Protein AF-A0A9E0LU74-F1 (afdb_monomer_lite)

Foldseek 3Di:
DDPVVLLVCLLCVLVVVPPPPDPVVNVVCLVVPVVSVVSSVVSNVVVVVCPVPVDDDPDPPVVVVVVCVVVVVD

Secondary structure (DSSP, 8-state):
--HHHHHHHHHHHHHT--TTS-HHHHHHHHHH-HHHHHHHHHHHHHHHHHHHHS--PPPPHHHHHHHHHHTT--

pLDDT: mean 90.62, std 7.54, range [66.19, 98.19]

Radius of gyration: 16.8 Å; chains: 1; bounding box: 28×30×45 Å

Structure (mmCIF, N/CA/C/O backbone):
data_AF-A0A9E0LU74-F1
#
_entry.id   AF-A0A9E0LU74-F1
#
loop_
_atom_site.group_PDB
_atom_site.id
_atom_site.type_symbol
_atom_site.label_atom_id
_atom_site.label_alt_id
_atom_site.label_comp_id
_atom_site.label_asym_id
_atom_site.label_entity_id
_atom_site.label_seq_id
_atom_site.pdbx_PDB_ins_code
_atom_site.Cartn_x
_atom_site.Cartn_y
_atom_site.Cartn_z
_atom_site.occupancy
_atom_site.B_iso_or_equiv
_atom_site.auth_seq_id
_atom_site.auth_comp_id
_atom_site.auth_asym_id
_atom_site.auth_atom_id
_atom_site.pdbx_PDB_model_num
ATOM 1 N N . MET A 1 1 ? 3.542 -8.821 -14.688 1.00 82.69 1 MET A N 1
ATOM 2 C CA . MET A 1 1 ? 2.423 -7.848 -14.783 1.00 82.69 1 MET A CA 1
ATOM 3 C C . MET A 1 1 ? 2.851 -6.702 -15.704 1.00 82.69 1 MET A C 1
ATOM 5 O O . MET A 1 1 ? 4.046 -6.465 -15.787 1.00 82.69 1 MET A O 1
ATOM 9 N N . GLY A 1 2 ? 1.943 -6.026 -16.419 1.00 93.81 2 GLY A N 1
ATOM 10 C CA . GLY A 1 2 ? 2.292 -4.887 -17.292 1.00 93.81 2 GLY A CA 1
ATOM 11 C C . GLY A 1 2 ? 2.010 -3.517 -16.659 1.00 93.81 2 GLY A C 1
ATOM 12 O O . GLY A 1 2 ? 1.134 -3.418 -15.795 1.00 93.81 2 GLY A O 1
ATOM 13 N N . CYS A 1 3 ? 2.678 -2.456 -17.139 1.00 97.00 3 CYS A N 1
ATOM 14 C CA . CYS A 1 3 ? 2.609 -1.100 -16.564 1.00 97.00 3 CYS A CA 1
ATOM 15 C C . CYS A 1 3 ? 1.175 -0.576 -16.420 1.00 97.00 3 CYS A C 1
ATOM 17 O O . CYS A 1 3 ? 0.805 -0.081 -15.363 1.00 97.00 3 CYS A O 1
ATOM 19 N N . LYS A 1 4 ? 0.327 -0.757 -17.443 1.00 96.19 4 LYS A N 1
ATOM 20 C CA . LYS A 1 4 ? -1.081 -0.315 -17.419 1.00 96.19 4 LYS A CA 1
ATOM 21 C C . LYS A 1 4 ? -1.873 -0.923 -16.257 1.00 96.19 4 LYS A C 1
ATOM 23 O O . LYS A 1 4 ? -2.736 -0.263 -15.687 1.00 96.19 4 LYS A O 1
ATOM 28 N N . ARG A 1 5 ? -1.602 -2.188 -15.915 1.00 94.50 5 ARG A N 1
ATOM 29 C CA . ARG A 1 5 ? -2.266 -2.870 -14.795 1.00 94.50 5 ARG A CA 1
ATOM 30 C C . ARG A 1 5 ? -1.699 -2.397 -13.460 1.00 94.50 5 ARG A C 1
ATOM 32 O O . ARG A 1 5 ? -2.482 -2.151 -12.553 1.00 94.50 5 ARG A O 1
ATOM 39 N N . VAL A 1 6 ? -0.381 -2.207 -13.368 1.00 95.44 6 VAL A N 1
ATOM 40 C CA . VAL A 1 6 ? 0.272 -1.680 -12.159 1.00 95.44 6 VAL A CA 1
ATOM 41 C C . VAL A 1 6 ? -0.193 -0.262 -11.855 1.00 95.44 6 VAL A C 1
ATOM 43 O O . VAL A 1 6 ? -0.679 -0.020 -10.762 1.00 95.44 6 VAL A O 1
ATOM 46 N N . GLN A 1 7 ? -0.168 0.652 -12.824 1.00 94.56 7 GLN A N 1
ATOM 47 C CA . GLN A 1 7 ? -0.625 2.037 -12.644 1.00 94.56 7 GLN A CA 1
ATOM 48 C C . GLN A 1 7 ? -2.078 2.132 -12.159 1.00 94.56 7 GLN A C 1
ATOM 50 O O . GLN A 1 7 ? -2.408 2.999 -11.359 1.00 94.56 7 GLN A O 1
AT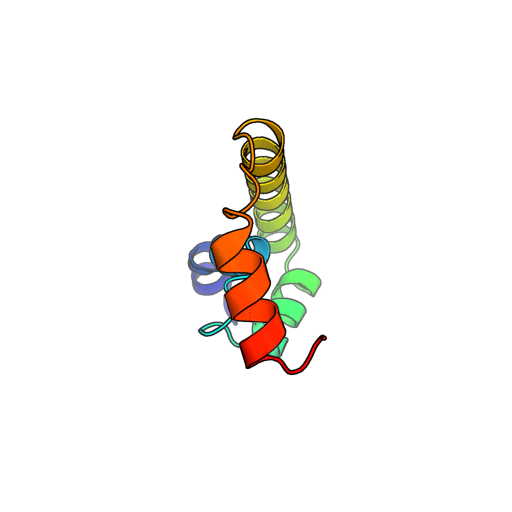OM 55 N N . ARG A 1 8 ? -2.951 1.216 -12.595 1.00 92.81 8 ARG A N 1
ATOM 56 C CA . ARG A 1 8 ? -4.347 1.162 -12.134 1.00 92.81 8 ARG A CA 1
ATOM 57 C C . ARG A 1 8 ? -4.518 0.590 -10.731 1.00 92.81 8 ARG A C 1
ATOM 59 O O . ARG A 1 8 ? -5.565 0.801 -10.144 1.00 92.81 8 ARG A O 1
ATOM 66 N N . ALA A 1 9 ? -3.550 -0.166 -10.227 1.00 92.62 9 ALA A N 1
ATOM 67 C CA . ALA A 1 9 ? -3.685 -0.957 -9.005 1.00 92.62 9 ALA A CA 1
ATOM 68 C C . ALA A 1 9 ? -2.698 -0.560 -7.897 1.00 92.62 9 ALA A C 1
ATOM 70 O O . ALA A 1 9 ? -2.825 -1.005 -6.760 1.00 92.62 9 ALA A O 1
ATOM 71 N N . VAL A 1 10 ? -1.703 0.268 -8.206 1.00 93.56 10 VAL A N 1
ATOM 72 C CA . VAL A 1 10 ? -0.608 0.608 -7.291 1.00 93.56 10 VAL A CA 1
ATOM 73 C C . VAL A 1 10 ? -1.091 1.369 -6.052 1.00 93.56 10 VAL A C 1
ATOM 75 O O . VAL A 1 10 ? -0.473 1.268 -4.999 1.00 93.56 10 VAL A O 1
ATOM 78 N N . PHE A 1 11 ? -2.228 2.066 -6.122 1.00 91.62 11 PHE A N 1
ATOM 79 C CA . PHE A 1 11 ? -2.793 2.742 -4.953 1.00 91.62 11 PHE A CA 1
ATOM 80 C C . PHE A 1 11 ? -3.285 1.753 -3.889 1.00 91.62 11 PHE A C 1
ATOM 82 O O . PHE A 1 11 ? -2.960 1.922 -2.718 1.00 91.62 11 PHE A O 1
ATOM 89 N N . LEU A 1 12 ? -3.965 0.677 -4.301 1.00 90.75 12 LEU A N 1
ATOM 90 C CA . LEU A 1 12 ? -4.379 -0.426 -3.425 1.00 90.75 12 LEU A CA 1
ATOM 91 C C . LEU A 1 12 ? -3.152 -1.116 -2.813 1.00 90.75 12 LEU A C 1
ATOM 93 O O . LEU A 1 12 ? -3.094 -1.404 -1.618 1.00 90.75 12 LEU A O 1
ATOM 97 N N . TRP A 1 13 ? -2.110 -1.299 -3.630 1.00 92.00 13 TRP A N 1
ATOM 98 C CA . TRP A 1 13 ? -0.843 -1.868 -3.180 1.00 92.00 13 TRP A CA 1
ATOM 99 C C . TRP A 1 13 ? -0.182 -1.054 -2.056 1.00 92.00 13 TRP A C 1
ATOM 101 O O . TRP A 1 13 ? 0.263 -1.628 -1.050 1.00 92.00 13 TRP A O 1
ATOM 111 N N . VAL A 1 14 ? -0.127 0.272 -2.227 1.00 91.81 14 VAL A N 1
ATOM 112 C CA . VAL A 1 14 ? 0.442 1.228 -1.265 1.00 91.81 14 VAL A CA 1
ATOM 113 C C . VAL A 1 14 ? -0.427 1.343 -0.009 1.00 91.81 14 VAL A C 1
ATOM 115 O O . VAL A 1 14 ? 0.107 1.349 1.102 1.00 91.81 14 VAL A O 1
ATOM 118 N N . ASP A 1 15 ? -1.755 1.367 -0.149 1.00 87.44 15 ASP A N 1
ATOM 119 C CA . ASP A 1 15 ? -2.667 1.469 0.999 1.00 87.44 15 ASP A CA 1
ATOM 120 C C . ASP A 1 15 ? -2.744 0.175 1.831 1.00 87.44 15 ASP A C 1
ATOM 122 O O . ASP A 1 15 ? -3.266 0.177 2.943 1.00 87.44 15 ASP A O 1
ATOM 126 N N . ARG A 1 16 ? -2.097 -0.901 1.359 1.00 82.44 16 ARG A N 1
ATOM 127 C CA . ARG A 1 16 ? -2.101 -2.256 1.941 1.00 82.44 16 ARG A CA 1
ATOM 128 C C . ARG A 1 16 ? -3.446 -2.977 1.824 1.00 82.44 16 ARG A C 1
ATOM 130 O O . ARG A 1 16 ? -3.599 -4.046 2.408 1.00 82.44 16 ARG A O 1
ATOM 137 N N . ASP A 1 17 ? -4.345 -2.465 0.993 1.00 79.50 17 ASP A N 1
ATOM 138 C CA . ASP A 1 17 ? -5.553 -3.157 0.555 1.00 79.50 17 ASP A CA 1
ATOM 139 C C . ASP A 1 17 ? -5.198 -4.134 -0.582 1.00 79.50 17 ASP A C 1
ATOM 141 O O . ASP A 1 17 ? -5.308 -3.845 -1.775 1.00 79.50 17 ASP A O 1
ATOM 145 N N . ARG A 1 18 ? -4.595 -5.267 -0.205 1.00 73.88 18 ARG A N 1
ATOM 146 C CA . ARG A 1 18 ? -3.919 -6.190 -1.139 1.00 73.88 18 ARG A CA 1
ATOM 147 C C . ARG A 1 18 ? -4.697 -7.467 -1.425 1.00 73.88 18 ARG A C 1
ATOM 149 O O . ARG A 1 18 ? -4.182 -8.301 -2.166 1.00 73.88 18 ARG A O 1
ATOM 156 N N . GLU A 1 19 ? -5.908 -7.621 -0.891 1.00 73.50 19 GLU A N 1
ATOM 157 C CA . GLU A 1 19 ? -6.689 -8.866 -0.998 1.00 73.50 19 GLU A CA 1
ATOM 158 C C . GLU A 1 19 ? -6.914 -9.314 -2.450 1.00 73.50 19 GLU A C 1
ATOM 160 O O . GLU A 1 19 ? -7.046 -10.503 -2.725 1.00 73.50 19 GLU A O 1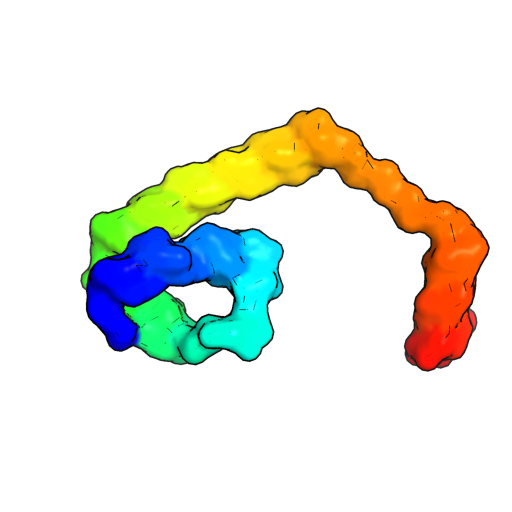
ATOM 165 N N . GLN A 1 20 ? -6.883 -8.376 -3.400 1.00 72.00 20 GLN A N 1
ATOM 166 C CA . GLN A 1 20 ? -7.172 -8.632 -4.813 1.00 72.00 20 GLN A CA 1
ATOM 167 C C . GLN A 1 20 ? -5.944 -8.518 -5.736 1.00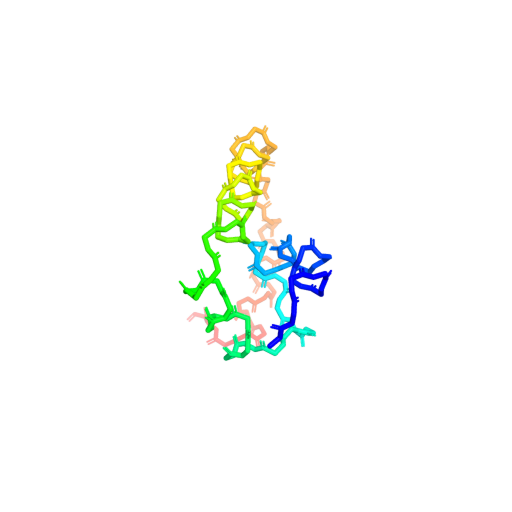 72.00 20 GLN A C 1
ATOM 169 O O . GLN A 1 20 ? -6.076 -8.604 -6.962 1.00 72.00 20 GLN A O 1
ATOM 174 N N . LEU A 1 21 ? -4.739 -8.307 -5.191 1.00 83.44 21 LEU A N 1
ATOM 175 C CA . LEU A 1 21 ? -3.533 -8.071 -5.990 1.00 83.44 21 LEU A CA 1
ATOM 176 C C . LEU A 1 21 ? -2.553 -9.245 -5.927 1.00 83.44 21 LEU A C 1
ATOM 178 O O . LEU A 1 21 ? -2.151 -9.653 -4.838 1.00 83.44 21 LEU A O 1
ATOM 182 N N . PRO A 1 22 ? -2.083 -9.761 -7.081 1.00 86.75 22 PRO A N 1
ATOM 183 C CA . PRO A 1 22 ? -1.083 -10.814 -7.075 1.00 86.75 22 PRO A CA 1
ATOM 184 C C . PRO A 1 22 ? 0.257 -10.220 -6.622 1.00 86.75 22 PRO A C 1
ATOM 186 O O . PRO A 1 22 ? 0.853 -9.397 -7.323 1.00 86.75 22 PRO A O 1
ATOM 189 N N . ARG A 1 23 ? 0.699 -10.638 -5.432 1.00 89.06 23 ARG A N 1
ATOM 190 C CA . ARG A 1 23 ? 1.824 -10.058 -4.690 1.00 89.06 23 ARG A CA 1
ATOM 191 C C . ARG A 1 23 ? 3.142 -10.105 -5.459 1.00 89.06 23 ARG A C 1
ATOM 193 O O . ARG A 1 23 ? 3.693 -9.062 -5.794 1.00 89.06 23 ARG A O 1
ATOM 200 N N . GLU A 1 24 ? 3.589 -11.306 -5.804 1.00 93.25 24 GLU A N 1
ATOM 201 C CA . GLU A 1 24 ? 4.866 -11.530 -6.486 1.00 93.25 24 GLU A CA 1
ATOM 202 C C . GLU A 1 24 ? 4.934 -10.818 -7.859 1.00 93.25 24 GLU A C 1
ATOM 204 O O . GLU A 1 24 ? 5.910 -10.114 -8.120 1.00 93.25 24 GLU A O 1
ATOM 209 N N . PRO A 1 25 ? 3.902 -10.873 -8.731 1.00 93.94 25 PRO A N 1
ATOM 210 C CA . PRO A 1 25 ? 3.913 -10.118 -9.986 1.00 93.94 25 PRO A CA 1
ATOM 211 C C . PRO A 1 25 ? 3.924 -8.592 -9.841 1.00 93.94 25 PRO A C 1
ATOM 213 O O . PRO A 1 25 ? 4.307 -7.916 -10.799 1.00 93.94 25 PRO A O 1
ATOM 216 N N . MET A 1 26 ? 3.435 -8.055 -8.718 1.00 94.25 26 MET A N 1
ATOM 217 C CA . MET A 1 26 ? 3.468 -6.622 -8.418 1.00 94.25 26 MET A CA 1
ATOM 218 C C . MET A 1 26 ? 4.850 -6.209 -7.907 1.00 94.25 26 MET A C 1
ATOM 220 O O . MET A 1 26 ? 5.420 -5.263 -8.443 1.00 94.25 26 MET A O 1
ATOM 224 N N . GLU A 1 27 ? 5.392 -6.939 -6.926 1.00 94.56 27 GLU A N 1
ATOM 225 C CA . GLU A 1 27 ? 6.731 -6.710 -6.360 1.00 94.56 27 GLU A CA 1
ATOM 226 C C . GLU A 1 27 ? 7.787 -6.737 -7.466 1.00 94.56 27 GLU A C 1
ATOM 228 O O . GLU A 1 27 ? 8.445 -5.724 -7.700 1.00 94.56 27 GLU A O 1
ATOM 233 N N . ARG A 1 28 ? 7.817 -7.816 -8.261 1.00 96.62 28 ARG A N 1
ATOM 234 C CA . ARG A 1 28 ? 8.744 -7.953 -9.393 1.00 96.62 28 ARG A CA 1
ATOM 235 C C . ARG A 1 28 ? 8.639 -6.791 -10.382 1.00 96.62 28 ARG A C 1
ATOM 237 O O . ARG A 1 28 ? 9.639 -6.253 -10.830 1.00 96.62 28 ARG A O 1
ATOM 244 N N . HIS A 1 29 ? 7.424 -6.349 -10.714 1.00 97.25 29 HIS A N 1
ATOM 245 C CA . HIS A 1 29 ? 7.268 -5.235 -11.650 1.00 97.25 29 HIS A CA 1
ATOM 246 C C . HIS A 1 29 ? 7.768 -3.902 -11.077 1.00 97.25 29 HIS A C 1
ATOM 248 O O . HIS A 1 29 ? 8.314 -3.091 -11.820 1.00 97.25 29 HIS A O 1
ATOM 254 N N . LEU A 1 30 ? 7.544 -3.635 -9.789 1.00 96.06 30 LEU A N 1
ATOM 255 C CA . LEU A 1 30 ? 8.017 -2.405 -9.146 1.00 96.06 30 LEU A CA 1
ATOM 256 C C . LEU A 1 30 ? 9.544 -2.400 -8.970 1.00 96.06 30 LEU A C 1
ATOM 258 O O . LEU A 1 30 ? 10.152 -1.329 -8.978 1.00 96.06 30 LEU A O 1
ATOM 262 N N . GLU A 1 31 ? 10.165 -3.572 -8.861 1.00 97.06 31 GLU A N 1
ATOM 263 C CA . GLU A 1 31 ? 11.622 -3.726 -8.917 1.00 97.06 31 GLU A CA 1
ATOM 264 C C . GLU A 1 31 ? 12.152 -3.424 -10.329 1.00 97.06 31 GLU A C 1
ATOM 266 O O . GLU A 1 31 ? 13.026 -2.566 -10.487 1.00 97.06 31 GLU A O 1
ATOM 271 N N . ASP A 1 32 ? 11.546 -4.037 -11.350 1.00 97.62 32 ASP A N 1
ATOM 272 C CA . ASP A 1 32 ? 12.012 -3.983 -12.742 1.00 97.62 32 ASP A CA 1
ATOM 273 C C . ASP A 1 32 ? 11.677 -2.669 -13.475 1.00 97.62 32 ASP A C 1
ATOM 275 O O . ASP A 1 32 ? 12.344 -2.306 -14.445 1.00 97.62 32 ASP A O 1
ATOM 279 N N . CYS A 1 33 ? 10.627 -1.946 -13.064 1.00 98.19 33 CYS A N 1
ATOM 280 C CA . CYS A 1 33 ? 10.121 -0.770 -13.779 1.00 98.19 33 CYS A CA 1
ATOM 281 C C . CYS A 1 33 ? 10.278 0.533 -12.967 1.00 98.19 33 CYS A C 1
ATOM 283 O O . CYS A 1 33 ? 9.425 0.840 -12.123 1.00 98.19 33 CYS A O 1
ATOM 285 N N . PRO A 1 34 ? 11.286 1.378 -13.276 1.00 97.12 34 PRO A N 1
ATOM 286 C CA . PRO A 1 34 ? 11.518 2.642 -12.572 1.00 97.12 34 PRO A CA 1
ATOM 287 C C . PRO A 1 34 ? 10.321 3.598 -12.600 1.00 97.12 34 PRO A C 1
ATOM 289 O O . PRO A 1 34 ? 9.990 4.190 -11.579 1.00 97.12 34 PRO A O 1
ATOM 292 N N . ASN A 1 35 ? 9.623 3.699 -13.736 1.00 97.56 35 ASN A N 1
ATOM 293 C CA . ASN A 1 35 ? 8.465 4.588 -13.884 1.00 97.56 35 ASN A CA 1
ATOM 294 C C . ASN A 1 35 ? 7.304 4.187 -12.962 1.00 97.56 35 ASN A C 1
ATOM 296 O O . ASN A 1 35 ? 6.667 5.036 -12.339 1.00 97.56 35 ASN A O 1
ATOM 300 N N . CYS A 1 36 ? 7.016 2.886 -12.861 1.00 97.69 36 CYS A N 1
ATOM 301 C CA . CYS A 1 36 ? 5.969 2.390 -11.971 1.00 97.69 36 CYS A CA 1
ATOM 302 C C . CYS A 1 36 ? 6.384 2.495 -10.500 1.00 97.69 36 CYS A C 1
ATOM 304 O O . CYS A 1 36 ? 5.541 2.819 -9.663 1.00 97.69 36 CYS A O 1
ATOM 306 N N . ARG A 1 37 ? 7.672 2.293 -10.191 1.00 97.56 37 ARG A N 1
ATOM 307 C CA . ARG A 1 37 ? 8.222 2.516 -8.849 1.00 97.56 37 ARG A CA 1
ATOM 308 C C . ARG A 1 37 ? 8.077 3.968 -8.411 1.00 97.56 37 ARG A C 1
ATOM 310 O O . ARG A 1 37 ? 7.571 4.231 -7.327 1.00 97.56 37 ARG A O 1
ATOM 317 N N . GLU A 1 38 ? 8.454 4.910 -9.267 1.00 97.75 38 GLU A N 1
ATOM 318 C CA . GLU A 1 38 ? 8.324 6.338 -8.979 1.00 97.75 38 GLU A CA 1
ATOM 319 C C . GLU A 1 38 ? 6.853 6.736 -8.783 1.00 97.75 38 GLU A C 1
ATOM 321 O O . GLU A 1 38 ? 6.512 7.470 -7.856 1.00 97.75 38 GLU A O 1
ATOM 32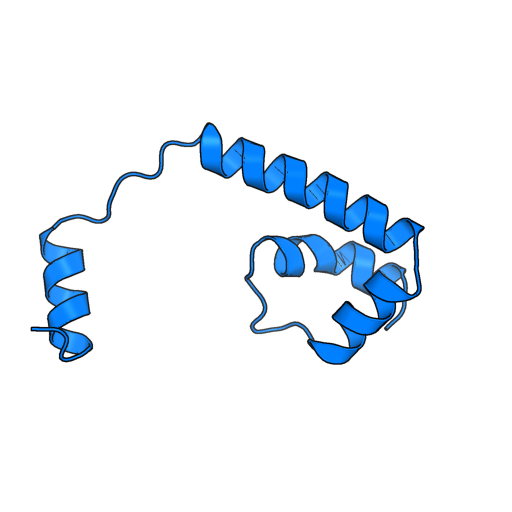6 N N . HIS A 1 39 ? 5.952 6.193 -9.607 1.00 96.62 39 HIS A N 1
ATOM 327 C CA . HIS A 1 39 ? 4.519 6.407 -9.435 1.00 96.62 39 HIS A CA 1
ATOM 328 C C . HIS A 1 39 ? 4.005 5.868 -8.088 1.00 96.62 39 HIS A C 1
ATOM 330 O O . HIS A 1 39 ? 3.234 6.554 -7.415 1.00 96.62 39 HIS A O 1
ATOM 336 N N . ALA A 1 40 ? 4.474 4.690 -7.659 1.00 95.94 40 ALA A N 1
ATOM 337 C CA . ALA A 1 40 ? 4.163 4.135 -6.342 1.00 95.94 40 ALA A CA 1
ATOM 338 C C . ALA A 1 40 ? 4.637 5.053 -5.205 1.00 95.94 40 ALA A C 1
ATOM 340 O O . ALA A 1 40 ? 3.863 5.335 -4.292 1.00 95.94 40 ALA A O 1
ATOM 341 N N . MET A 1 41 ? 5.864 5.579 -5.297 1.00 96.25 41 MET A N 1
ATOM 342 C CA . MET A 1 41 ? 6.426 6.507 -4.305 1.00 96.25 41 MET A CA 1
ATOM 343 C C . MET A 1 41 ? 5.609 7.801 -4.196 1.00 96.25 41 MET A C 1
ATOM 345 O O . MET A 1 41 ? 5.356 8.284 -3.093 1.00 96.25 41 MET A O 1
ATOM 349 N N . ARG A 1 42 ? 5.138 8.355 -5.322 1.00 96.06 42 ARG A N 1
ATOM 350 C CA . ARG A 1 42 ? 4.255 9.536 -5.305 1.00 96.06 42 ARG A CA 1
ATOM 351 C C . ARG A 1 42 ? 2.934 9.246 -4.590 1.00 96.06 42 ARG A C 1
ATOM 353 O O . ARG A 1 42 ? 2.455 10.075 -3.821 1.00 96.06 42 ARG A O 1
ATOM 36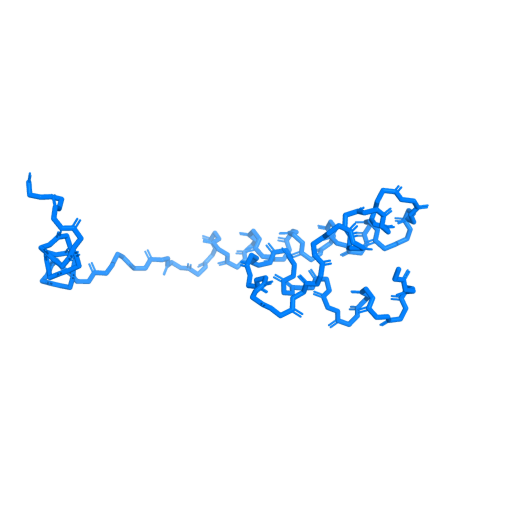0 N N . ILE A 1 43 ? 2.349 8.071 -4.811 1.00 95.12 43 ILE A N 1
ATOM 361 C CA . ILE A 1 43 ? 1.117 7.675 -4.115 1.00 95.12 43 ILE A CA 1
ATOM 362 C C . ILE A 1 43 ? 1.379 7.455 -2.623 1.00 95.12 43 ILE A C 1
ATOM 364 O O . ILE A 1 43 ? 0.567 7.866 -1.796 1.00 95.12 43 ILE A O 1
ATOM 368 N N . GLU A 1 44 ? 2.522 6.875 -2.259 1.00 94.81 44 GLU A N 1
ATOM 369 C CA . GLU A 1 44 ? 2.925 6.710 -0.861 1.00 94.81 44 GLU A CA 1
ATOM 370 C C . GLU A 1 44 ? 3.002 8.051 -0.128 1.00 94.81 44 GLU A C 1
ATOM 372 O O . GLU A 1 44 ? 2.457 8.178 0.968 1.00 94.81 44 GLU A O 1
ATOM 377 N N . GLN A 1 45 ? 3.562 9.085 -0.759 1.00 94.62 45 GLN A N 1
ATOM 378 C CA . GLN A 1 45 ? 3.580 10.441 -0.200 1.00 94.62 45 GLN A CA 1
ATOM 379 C C . GLN A 1 45 ? 2.166 10.979 0.067 1.00 94.62 45 GLN A C 1
ATOM 381 O O . GLN A 1 45 ? 1.916 11.558 1.127 1.00 94.62 45 GLN A O 1
ATOM 386 N N . VAL A 1 46 ? 1.222 10.758 -0.856 1.00 92.44 46 VAL A N 1
ATOM 387 C CA . VAL A 1 46 ? -0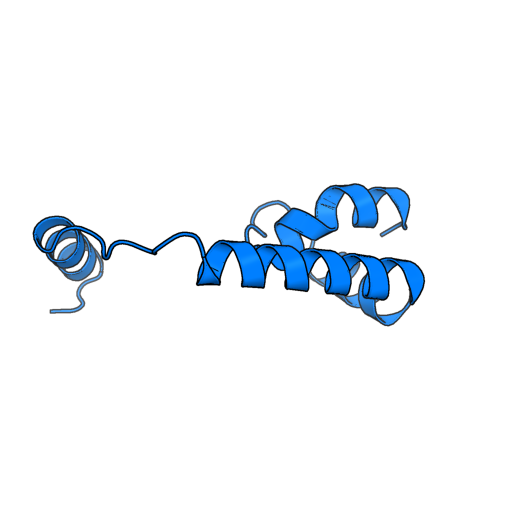.186 11.155 -0.671 1.00 92.44 46 VAL A CA 1
ATOM 388 C C . VAL A 1 46 ? -0.821 10.386 0.488 1.00 92.44 46 VAL A C 1
ATOM 390 O O . VAL A 1 46 ? -1.442 10.994 1.358 1.00 92.44 46 VAL A O 1
ATOM 393 N N . VAL A 1 47 ? -0.630 9.068 0.553 1.00 89.25 47 VAL A N 1
ATOM 394 C CA . VAL A 1 47 ? -1.173 8.225 1.631 1.00 89.25 47 VAL A CA 1
ATOM 395 C C . VAL A 1 47 ? -0.609 8.636 2.993 1.00 89.25 47 VAL A C 1
ATOM 397 O O . VAL A 1 47 ? -1.364 8.744 3.962 1.00 89.25 47 VAL A O 1
ATOM 400 N N . VAL A 1 48 ? 0.691 8.927 3.084 1.00 89.50 48 VAL A N 1
ATOM 401 C CA . VAL A 1 48 ? 1.322 9.459 4.303 1.00 89.50 48 VAL A CA 1
ATOM 402 C C . VAL A 1 48 ? 0.716 10.812 4.681 1.00 89.50 48 VAL A C 1
ATOM 404 O O . VAL A 1 48 ? 0.375 11.031 5.845 1.00 89.50 48 VAL A O 1
ATOM 407 N N . MET A 1 49 ? 0.509 11.708 3.717 1.00 90.81 49 MET A N 1
ATOM 408 C CA . MET A 1 49 ? -0.105 13.015 3.967 1.00 90.81 49 MET A CA 1
ATOM 409 C C . MET A 1 49 ? -1.541 12.888 4.492 1.00 90.81 49 MET A C 1
ATOM 411 O O . MET A 1 49 ? -1.906 13.552 5.461 1.00 90.81 49 MET A O 1
ATOM 415 N N . VAL A 1 50 ? -2.348 12.005 3.900 1.00 89.38 50 VAL A N 1
ATOM 416 C CA . VAL A 1 50 ? -3.719 11.743 4.362 1.00 89.38 50 VAL A CA 1
ATOM 417 C C . VAL A 1 50 ? -3.692 11.162 5.772 1.00 89.38 50 VAL A C 1
ATOM 419 O O . VAL A 1 50 ? -4.379 11.664 6.654 1.00 89.38 50 VAL A O 1
ATOM 422 N N . ARG A 1 51 ? -2.851 10.155 6.028 1.00 84.88 51 ARG A N 1
ATOM 423 C CA . ARG A 1 51 ? -2.751 9.512 7.350 1.00 84.88 51 ARG A CA 1
ATOM 424 C C . ARG A 1 51 ? -2.246 10.452 8.448 1.00 84.88 51 ARG A C 1
ATOM 426 O O . ARG A 1 51 ? -2.588 10.237 9.605 1.00 84.88 51 ARG A O 1
ATOM 433 N N . THR A 1 52 ? -1.440 11.456 8.101 1.00 85.62 52 THR A N 1
ATOM 434 C CA . THR A 1 52 ? -0.922 12.452 9.056 1.00 85.62 52 THR A CA 1
ATOM 435 C C . THR A 1 52 ? -1.910 13.590 9.312 1.00 85.62 52 THR A C 1
ATOM 437 O O . THR A 1 52 ? -2.026 14.033 10.451 1.00 85.62 52 THR A O 1
ATOM 440 N N . ARG A 1 53 ? -2.638 14.063 8.290 1.00 86.62 53 ARG A N 1
ATOM 441 C CA . ARG A 1 53 ? -3.563 15.208 8.413 1.00 86.62 53 ARG A CA 1
ATOM 442 C C . ARG A 1 53 ? -4.992 14.824 8.779 1.00 86.62 53 ARG A C 1
ATOM 444 O O . ARG A 1 53 ? -5.670 15.582 9.468 1.00 86.62 53 ARG A O 1
ATOM 451 N N . CYS A 1 54 ? -5.469 13.668 8.334 1.00 84.62 54 CYS A N 1
ATOM 452 C CA . CYS A 1 54 ? -6.773 13.152 8.725 1.00 84.62 54 CYS A CA 1
ATOM 453 C C . CYS A 1 54 ? -6.603 12.413 10.053 1.00 84.62 54 CYS A C 1
ATOM 455 O O . CYS A 1 54 ? -6.108 11.286 10.084 1.00 84.62 54 CYS A O 1
ATOM 457 N N . ALA A 1 55 ? -6.979 13.072 11.154 1.00 66.19 55 ALA A N 1
ATOM 458 C CA . ALA A 1 55 ? -6.863 12.521 12.498 1.00 66.19 55 ALA A CA 1
ATOM 459 C C . ALA A 1 55 ? -7.499 11.125 12.568 1.00 66.19 55 ALA A C 1
ATOM 461 O O . ALA A 1 55 ? -8.719 10.973 12.453 1.00 66.19 55 ALA A O 1
ATOM 462 N N . ARG A 1 56 ? -6.672 10.096 12.786 1.00 71.06 56 ARG A N 1
ATOM 463 C CA . ARG A 1 56 ? -7.166 8.770 13.152 1.00 71.06 56 ARG A CA 1
ATOM 464 C C . ARG A 1 56 ? -7.755 8.881 14.548 1.00 71.06 56 ARG A C 1
ATOM 466 O O . ARG A 1 56 ? -7.020 8.978 15.527 1.00 71.06 56 ARG A O 1
ATOM 473 N N . ARG A 1 57 ? -9.081 8.890 14.644 1.00 79.88 57 ARG A N 1
ATOM 474 C CA . ARG A 1 57 ? -9.731 8.697 15.936 1.00 79.88 57 ARG A CA 1
ATOM 475 C C . ARG A 1 57 ? -9.515 7.242 16.350 1.00 79.88 57 ARG A C 1
ATOM 477 O O . ARG A 1 57 ? -9.732 6.357 15.517 1.00 79.88 57 ARG A O 1
ATOM 484 N N . PRO A 1 58 ? -9.061 6.979 17.586 1.00 80.38 58 PRO A N 1
ATOM 485 C CA . PRO A 1 58 ? -9.035 5.617 18.086 1.00 80.38 58 PRO A CA 1
ATOM 486 C C . PRO A 1 58 ? -10.446 5.031 17.994 1.00 80.38 58 PRO A C 1
ATOM 488 O O . PRO A 1 58 ? -11.440 5.748 18.146 1.00 80.38 58 PRO A O 1
ATOM 491 N N . ALA A 1 59 ? -10.529 3.729 17.724 1.00 85.94 59 ALA A N 1
ATOM 492 C CA . ALA A 1 59 ? -11.798 3.023 17.814 1.00 85.94 59 ALA A CA 1
ATOM 493 C C . ALA A 1 59 ? -12.376 3.203 19.232 1.00 85.94 59 ALA A C 1
ATOM 495 O O . ALA A 1 59 ? -11.589 3.242 20.183 1.00 85.94 59 ALA A O 1
ATOM 496 N N . PRO A 1 60 ? -13.707 3.292 19.401 1.00 93.56 60 PRO A N 1
ATOM 497 C CA . PRO A 1 60 ? -14.326 3.323 20.725 1.00 93.56 60 PRO A CA 1
ATOM 498 C C . PRO A 1 60 ? -13.823 2.173 21.604 1.00 93.56 60 PRO A C 1
ATOM 500 O O . PRO A 1 60 ? -13.611 1.062 21.105 1.00 93.56 60 PRO A O 1
ATOM 503 N N . THR A 1 61 ? -13.617 2.429 22.896 1.00 94.12 61 THR A N 1
ATOM 504 C CA . THR A 1 61 ? -13.045 1.458 23.844 1.00 94.12 61 THR A CA 1
ATOM 505 C C . THR A 1 61 ? -13.826 0.147 23.851 1.00 94.12 61 THR A C 1
ATOM 507 O O . THR A 1 61 ? -13.233 -0.930 23.837 1.00 94.12 61 THR A O 1
ATOM 510 N N . GLU A 1 62 ? -15.152 0.227 23.770 1.00 94.88 62 GLU A N 1
ATOM 511 C CA . GLU A 1 62 ? -16.054 -0.924 23.746 1.00 94.88 62 GLU A CA 1
ATOM 512 C C . GLU A 1 62 ? -15.820 -1.788 22.501 1.00 94.88 62 GLU A C 1
ATOM 514 O O . GLU A 1 62 ? -15.848 -3.017 22.564 1.00 94.88 62 GLU A O 1
ATOM 519 N N . LEU A 1 63 ? -15.548 -1.158 21.353 1.00 94.50 63 LEU A N 1
ATOM 520 C CA . LEU A 1 63 ? -15.229 -1.877 20.122 1.00 94.50 63 LEU A CA 1
ATOM 521 C C . LEU A 1 63 ? -13.866 -2.568 20.230 1.00 94.50 63 LEU A C 1
ATOM 523 O O . LEU A 1 63 ? -13.738 -3.722 19.825 1.00 94.50 63 LEU A O 1
ATOM 527 N N . GLN A 1 64 ? -12.867 -1.902 20.815 1.00 93.56 64 GLN A N 1
ATOM 528 C CA . GLN A 1 64 ? -11.551 -2.506 21.042 1.00 93.56 64 GLN A CA 1
ATOM 529 C C . GLN A 1 64 ? -11.642 -3.723 21.969 1.00 93.56 64 GLN A C 1
ATOM 531 O O . GLN A 1 64 ? -11.071 -4.767 21.662 1.00 93.56 64 GLN A O 1
ATOM 536 N N . GLN A 1 65 ? -12.392 -3.613 23.068 1.00 95.25 65 GLN A N 1
ATOM 537 C CA . GLN A 1 65 ? -12.616 -4.711 24.012 1.00 95.25 65 GLN A CA 1
ATOM 538 C C . GLN A 1 65 ? -13.304 -5.902 23.339 1.00 95.25 65 GLN A C 1
ATOM 540 O O . GLN A 1 65 ? -12.828 -7.029 23.456 1.00 95.25 65 GLN A O 1
ATOM 545 N N . ARG A 1 66 ? -14.365 -5.654 22.559 1.00 96.12 66 ARG A N 1
ATOM 546 C CA . ARG A 1 66 ? -15.059 -6.706 21.798 1.00 96.12 66 ARG A CA 1
ATOM 547 C C . ARG A 1 66 ? -14.133 -7.422 20.817 1.00 96.12 66 ARG A C 1
ATOM 549 O O . ARG A 1 66 ? -14.191 -8.642 20.714 1.00 96.12 66 ARG A O 1
ATOM 556 N N . ILE A 1 67 ? -13.279 -6.680 20.111 1.00 94.88 67 ILE A N 1
ATOM 557 C CA . ILE A 1 67 ? -12.308 -7.263 19.176 1.00 94.88 67 ILE A CA 1
ATOM 558 C C . ILE A 1 67 ? -11.277 -8.116 19.926 1.00 94.88 67 ILE A C 1
ATOM 560 O O . ILE A 1 67 ? -10.983 -9.225 19.491 1.00 94.88 67 ILE A O 1
ATOM 564 N N . ARG A 1 68 ? -10.746 -7.639 21.059 1.00 95.31 68 ARG A N 1
ATOM 565 C CA . ARG A 1 68 ? -9.769 -8.398 21.860 1.00 95.31 68 ARG A CA 1
ATOM 566 C C . ARG A 1 68 ? -10.356 -9.696 22.408 1.00 95.31 68 ARG A C 1
ATOM 568 O O . ARG A 1 68 ? -9.699 -10.725 22.289 1.00 95.31 68 ARG A O 1
ATOM 575 N N . ALA A 1 69 ? -11.591 -9.661 22.907 1.00 95.50 69 ALA A N 1
ATOM 576 C CA . ALA A 1 69 ? -12.303 -10.853 23.363 1.00 95.50 69 ALA A CA 1
ATOM 577 C C . ALA A 1 69 ? -12.520 -11.865 22.220 1.00 95.50 69 ALA A C 1
ATOM 579 O O . ALA A 1 69 ? -12.245 -13.048 22.385 1.00 95.50 69 ALA A O 1
ATOM 580 N N . LEU A 1 70 ? -12.930 -11.402 21.029 1.00 96.06 70 LEU A N 1
ATOM 581 C CA . LEU A 1 70 ? -13.088 -12.266 19.846 1.00 96.06 70 LEU A CA 1
ATOM 582 C C . LEU A 1 70 ? -11.778 -12.930 19.398 1.00 96.06 70 LEU A C 1
ATOM 584 O O . LEU A 1 70 ? -11.810 -14.022 18.838 1.00 96.06 70 LEU A O 1
ATOM 588 N N . LEU A 1 71 ? -10.641 -12.269 19.618 1.00 95.38 71 LEU A N 1
ATOM 589 C CA . LEU A 1 71 ? -9.314 -12.770 19.254 1.00 95.38 71 LEU A CA 1
ATOM 590 C C . LEU A 1 71 ? -8.625 -13.557 20.385 1.00 95.38 71 LEU A C 1
ATOM 592 O O . LEU A 1 71 ? -7.514 -14.038 20.173 1.00 95.38 71 LEU A O 1
ATOM 596 N N . GLY A 1 72 ? -9.242 -13.683 21.567 1.00 92.31 72 GLY A N 1
ATOM 597 C CA . GLY A 1 72 ? -8.645 -14.354 22.730 1.00 92.31 72 GLY A CA 1
ATOM 598 C C . GLY A 1 72 ? -7.427 -13.628 23.319 1.00 92.31 72 GLY A C 1
ATOM 599 O O . GLY A 1 72 ? -6.533 -14.272 23.858 1.00 92.31 72 GLY A O 1
ATOM 600 N N . LEU A 1 73 ? -7.361 -12.299 23.177 1.00 85.62 73 LEU A N 1
ATOM 601 C CA . LEU A 1 73 ? -6.243 -11.443 23.611 1.00 85.62 73 LEU A CA 1
ATOM 602 C C . LEU A 1 73 ? -6.490 -10.789 24.986 1.00 85.62 73 LEU A C 1
ATOM 604 O O . LEU A 1 73 ? -6.199 -9.594 25.160 1.00 85.62 73 LEU A O 1
ATOM 608 N N . GLU A 1 74 ? -7.090 -11.543 25.909 1.00 68.88 74 GLU A N 1
ATOM 609 C CA . GLU A 1 74 ? -7.401 -11.094 27.278 1.00 68.88 74 GLU A CA 1
ATOM 610 C C . GLU A 1 74 ? -6.136 -10.849 28.111 1.00 68.88 74 GLU A C 1
ATOM 612 O O . GLU A 1 74 ? -5.255 -11.737 28.149 1.00 68.88 74 GLU A O 1
#

Sequence (74 aa):
MGCKRVQRAVFLWVDRDREQLPREPMERHLEDCPNCREHAMRIEQVVVMVRTRCARRPAPTELQQRIRALLGLE